Protein AF-A0A7V9U4B0-F1 (afdb_monomer_lite)

pLDDT: mean 87.25, std 9.52, range [65.69, 96.75]

Radius of gyration: 11.81 Å; chains: 1; bounding box: 33×16×36 Å

Foldseek 3Di:
DDDDDDADEAEDQCQPVVVVVCCVPVVWDWPDDDPFKTWTDDPPPDVVDTHYIYGYPPD

Sequence (59 aa):
MRLESFYPIIVTDHVGACRDFYCRWFAMDVVFESTWFVLLPDLMQDPDKVCVEIECDIS

Structure (mmCIF, N/CA/C/O backbone):
data_AF-A0A7V9U4B0-F1
#
_entry.id   AF-A0A7V9U4B0-F1
#
loop_
_atom_site.group_PDB
_atom_site.id
_atom_site.type_symbol
_atom_site.label_atom_id
_atom_site.label_alt_id
_atom_site.label_comp_id
_atom_site.label_asym_id
_atom_site.label_entity_id
_atom_site.label_seq_id
_atom_site.pdbx_PDB_ins_code
_atom_site.Cartn_x
_atom_site.Cartn_y
_atom_site.Cartn_z
_atom_site.occupancy
_atom_site.B_iso_or_equiv
_atom_site.auth_seq_id
_atom_site.auth_comp_id
_atom_site.auth_asym_id
_atom_site.auth_atom_id
_atom_site.pdbx_PDB_model_num
ATOM 1 N N . MET A 1 1 ? -2.730 0.965 29.219 1.00 65.69 1 MET A N 1
ATOM 2 C CA . MET A 1 1 ? -2.375 0.803 27.796 1.00 65.69 1 MET A CA 1
ATOM 3 C C . MET A 1 1 ? -3.678 0.786 27.018 1.00 65.69 1 MET A C 1
ATOM 5 O O . ME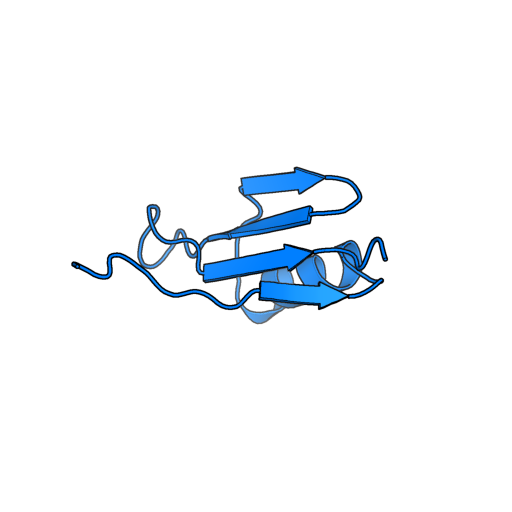T A 1 1 ? -4.490 -0.095 27.274 1.00 65.69 1 MET A O 1
ATOM 9 N N . ARG A 1 2 ? -3.933 1.814 26.201 1.00 84.00 2 ARG A N 1
ATOM 10 C CA . ARG A 1 2 ? -5.104 1.902 25.321 1.00 84.00 2 ARG A CA 1
ATOM 11 C C . ARG A 1 2 ? -4.597 1.795 23.889 1.00 84.00 2 ARG A C 1
ATOM 13 O O . ARG A 1 2 ? -3.534 2.315 23.575 1.00 84.00 2 ARG A O 1
ATOM 20 N N . LEU A 1 3 ? -5.313 1.021 23.101 1.00 81.44 3 LEU A N 1
ATOM 21 C CA . LEU A 1 3 ? -4.942 0.603 21.764 1.00 81.44 3 LEU A CA 1
ATOM 22 C C . LEU A 1 3 ? -5.816 1.390 20.799 1.00 81.44 3 LEU A C 1
ATOM 24 O O . LEU A 1 3 ? -7.032 1.209 20.806 1.00 81.44 3 LEU A O 1
ATOM 28 N N . GLU A 1 4 ? -5.200 2.320 20.076 1.00 80.00 4 GLU A N 1
ATOM 29 C CA . GLU A 1 4 ? -5.920 3.331 19.294 1.00 80.00 4 GLU A CA 1
ATOM 30 C C . GLU A 1 4 ? -6.238 2.844 17.873 1.00 80.00 4 GLU A C 1
ATOM 32 O O . GLU A 1 4 ? -7.333 3.086 17.369 1.00 80.00 4 GLU A O 1
ATOM 37 N N . SER A 1 5 ? -5.330 2.097 17.239 1.00 76.25 5 SER A N 1
ATOM 38 C CA . SER A 1 5 ? -5.515 1.601 15.874 1.00 76.25 5 SER A CA 1
ATOM 39 C C . SER A 1 5 ? -4.690 0.345 15.584 1.00 76.25 5 SER A C 1
ATOM 41 O O . SER A 1 5 ? -3.733 0.020 16.289 1.00 76.25 5 SER A O 1
ATOM 43 N N . PHE A 1 6 ? -5.098 -0.363 14.531 1.00 82.00 6 PHE A N 1
ATOM 44 C CA . PHE A 1 6 ? -4.347 -1.442 13.905 1.00 82.00 6 PHE A CA 1
ATOM 45 C C . PHE A 1 6 ? -4.492 -1.333 12.401 1.00 82.00 6 PHE A C 1
ATOM 47 O O . PHE A 1 6 ? -5.611 -1.207 11.903 1.00 82.00 6 PHE A O 1
ATOM 54 N N . TYR A 1 7 ? -3.380 -1.468 11.699 1.00 86.00 7 TYR A N 1
ATOM 55 C CA . TYR A 1 7 ? -3.364 -1.601 10.256 1.00 86.00 7 TYR A CA 1
ATOM 56 C C . TYR A 1 7 ? -2.198 -2.505 9.838 1.00 86.00 7 TYR A C 1
ATOM 58 O O . TYR A 1 7 ? -1.196 -2.600 10.553 1.00 86.00 7 TYR A O 1
ATOM 66 N N . PRO A 1 8 ? -2.345 -3.235 8.725 1.00 89.56 8 PRO A N 1
ATOM 67 C CA . PRO A 1 8 ? -1.274 -4.035 8.158 1.00 89.56 8 PRO A CA 1
ATOM 68 C C . PRO A 1 8 ? -0.156 -3.165 7.573 1.00 89.56 8 PRO A C 1
ATOM 70 O O . PRO A 1 8 ? -0.411 -2.133 6.951 1.00 89.56 8 PRO A O 1
ATOM 73 N N . ILE A 1 9 ? 1.070 -3.671 7.705 1.00 93.12 9 ILE A N 1
ATOM 74 C CA . ILE A 1 9 ? 2.237 -3.229 6.941 1.00 93.12 9 ILE A CA 1
ATOM 75 C C . ILE A 1 9 ? 2.536 -4.306 5.897 1.00 93.12 9 ILE A C 1
ATOM 77 O O . ILE A 1 9 ? 2.636 -5.491 6.228 1.00 93.12 9 ILE A O 1
ATOM 81 N N . ILE A 1 10 ? 2.656 -3.899 4.637 1.00 94.50 10 ILE A N 1
ATOM 82 C CA . ILE A 1 10 ? 2.994 -4.761 3.505 1.00 94.50 10 ILE A CA 1
ATOM 83 C C . ILE A 1 10 ? 4.438 -4.486 3.103 1.00 94.50 10 ILE A C 1
ATOM 85 O O . ILE A 1 10 ? 4.751 -3.392 2.650 1.00 94.50 10 ILE A O 1
ATOM 89 N N . VAL A 1 11 ? 5.307 -5.489 3.222 1.00 95.31 11 VAL A N 1
ATOM 90 C CA . VAL A 1 11 ? 6.715 -5.379 2.818 1.00 95.31 11 VAL A CA 1
ATOM 91 C C . VAL A 1 11 ? 6.902 -5.993 1.433 1.00 95.31 11 VAL A C 1
ATOM 93 O O . VAL A 1 11 ? 6.516 -7.143 1.204 1.00 95.31 11 VAL A O 1
ATOM 96 N N . THR A 1 12 ? 7.451 -5.231 0.487 1.00 95.19 12 THR A N 1
ATOM 97 C CA . THR A 1 12 ? 7.645 -5.679 -0.899 1.00 95.19 12 THR A CA 1
ATOM 98 C C . THR A 1 12 ? 8.677 -4.847 -1.662 1.00 95.19 12 THR A C 1
ATOM 100 O O . THR A 1 12 ? 8.680 -3.624 -1.586 1.00 95.19 12 THR A O 1
ATOM 103 N N . ASP A 1 13 ? 9.459 -5.492 -2.531 1.00 94.88 13 ASP A N 1
ATOM 104 C CA . ASP A 1 13 ? 10.362 -4.813 -3.482 1.00 94.88 13 ASP A CA 1
ATOM 105 C C . ASP A 1 13 ? 9.617 -4.092 -4.624 1.00 94.88 13 ASP A C 1
ATOM 107 O O . ASP A 1 13 ? 10.214 -3.463 -5.502 1.00 94.88 13 ASP A O 1
ATOM 111 N N . HIS A 1 14 ? 8.289 -4.208 -4.665 1.00 94.81 14 HIS A N 1
ATOM 112 C CA . HIS A 1 14 ? 7.440 -3.697 -5.736 1.00 94.81 14 HIS A CA 1
ATOM 113 C C . HIS A 1 14 ? 6.438 -2.655 -5.227 1.00 94.81 14 HIS A C 1
ATOM 115 O O . HIS A 1 14 ? 5.261 -2.699 -5.588 1.00 94.81 14 HIS A O 1
ATOM 121 N N . VAL A 1 15 ?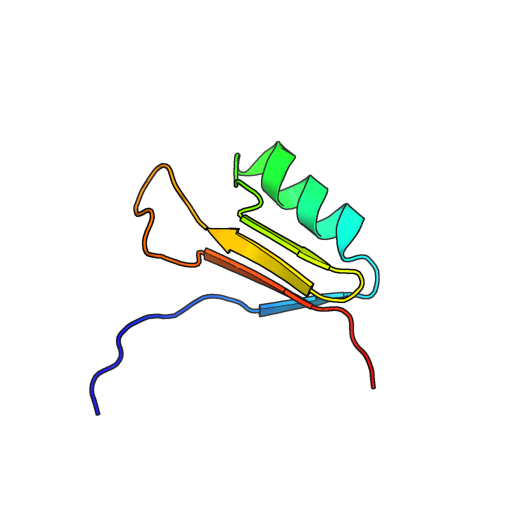 6.906 -1.701 -4.413 1.00 95.38 15 VAL A N 1
ATOM 122 C CA . VAL A 1 15 ? 6.079 -0.678 -3.738 1.00 95.38 15 VAL A CA 1
ATOM 123 C C . VAL A 1 15 ? 5.057 -0.028 -4.679 1.00 95.38 15 VAL A C 1
ATOM 125 O O . VAL A 1 15 ? 3.862 -0.046 -4.394 1.00 95.38 15 VAL A O 1
ATOM 128 N N . GLY A 1 16 ? 5.491 0.472 -5.843 1.00 95.25 16 GLY A N 1
ATOM 129 C CA . GLY A 1 16 ? 4.599 1.133 -6.806 1.00 95.25 16 GLY A CA 1
ATOM 130 C C . GLY A 1 16 ? 3.525 0.208 -7.395 1.00 95.25 16 GLY A C 1
ATOM 131 O O . GLY A 1 16 ? 2.363 0.592 -7.490 1.00 95.25 16 GLY A O 1
ATOM 132 N N . ALA A 1 17 ? 3.878 -1.037 -7.729 1.00 96.06 17 ALA A N 1
ATOM 133 C CA . ALA A 1 17 ? 2.908 -2.005 -8.247 1.00 96.06 17 ALA A CA 1
ATOM 134 C C . ALA A 1 17 ? 1.909 -2.446 -7.164 1.00 96.06 17 ALA A C 1
ATOM 136 O O . ALA A 1 17 ? 0.733 -2.669 -7.450 1.00 96.06 17 ALA A O 1
ATOM 137 N N . CYS A 1 18 ? 2.369 -2.549 -5.914 1.00 96.25 18 CYS A N 1
ATOM 138 C CA . CYS A 1 18 ? 1.522 -2.857 -4.769 1.00 96.25 18 CYS A CA 1
ATOM 139 C C . CYS A 1 18 ? 0.539 -1.712 -4.482 1.00 96.25 18 CYS A C 1
ATOM 141 O O . CYS A 1 18 ? -0.661 -1.958 -4.360 1.00 96.25 18 CYS A O 1
ATOM 143 N N . ARG A 1 19 ? 1.010 -0.457 -4.495 1.00 95.56 19 ARG A N 1
ATOM 144 C CA . ARG A 1 19 ? 0.151 0.737 -4.441 1.00 95.56 19 ARG A CA 1
ATOM 145 C C . ARG A 1 19 ? -0.931 0.678 -5.518 1.00 95.56 19 ARG A C 1
ATOM 147 O O . ARG A 1 19 ? -2.111 0.789 -5.202 1.00 95.56 19 ARG A O 1
ATOM 154 N N . ASP A 1 20 ? -0.545 0.451 -6.775 1.00 96.75 20 ASP A N 1
ATOM 155 C CA . ASP A 1 20 ? -1.484 0.431 -7.904 1.00 96.75 20 ASP A CA 1
ATOM 156 C C . ASP A 1 20 ? -2.555 -0.656 -7.755 1.00 96.75 20 ASP A C 1
ATOM 158 O O . ASP A 1 20 ? -3.709 -0.446 -8.136 1.00 96.75 20 ASP A O 1
ATOM 162 N N . PHE A 1 21 ? -2.202 -1.808 -7.177 1.00 96.31 21 PHE A N 1
ATOM 163 C CA . PHE A 1 21 ? -3.158 -2.863 -6.853 1.00 96.31 21 PHE A CA 1
ATOM 164 C C . PHE A 1 21 ? -4.229 -2.369 -5.870 1.00 96.31 21 PHE A C 1
ATOM 166 O O . PHE A 1 21 ? -5.422 -2.532 -6.142 1.00 96.31 21 PHE A O 1
ATOM 173 N N . TYR A 1 22 ? -3.828 -1.725 -4.773 1.00 94.00 22 TYR A N 1
ATOM 174 C CA . TYR A 1 22 ? -4.772 -1.215 -3.777 1.00 94.00 22 TYR A CA 1
ATOM 175 C C . TYR A 1 22 ? -5.624 -0.061 -4.313 1.00 94.00 22 TYR A C 1
ATOM 177 O O . TYR A 1 22 ? -6.849 -0.097 -4.185 1.00 94.00 22 TYR A O 1
ATOM 185 N N . CYS A 1 23 ? -5.021 0.903 -5.009 1.00 93.44 23 CYS A N 1
ATOM 186 C CA . CYS A 1 23 ? -5.765 2.004 -5.623 1.00 93.44 23 CYS A CA 1
ATOM 187 C C . CYS A 1 23 ? -6.788 1.501 -6.650 1.00 93.44 23 CYS A C 1
ATOM 189 O O . CYS A 1 23 ? -7.929 1.956 -6.675 1.00 93.44 23 CYS A O 1
ATOM 191 N N . ARG A 1 24 ? -6.414 0.524 -7.486 1.00 95.81 24 ARG A N 1
ATOM 192 C CA . ARG A 1 24 ? -7.289 0.021 -8.553 1.00 95.81 24 ARG A CA 1
ATOM 193 C C . ARG A 1 24 ? -8.435 -0.841 -8.040 1.00 95.81 24 ARG A C 1
ATOM 195 O O . ARG A 1 24 ? -9.546 -0.724 -8.552 1.00 95.81 24 ARG A O 1
ATOM 202 N N . TRP A 1 25 ? -8.160 -1.759 -7.117 1.00 94.50 25 TRP A N 1
ATOM 203 C CA . TRP A 1 25 ? -9.130 -2.789 -6.727 1.00 94.50 25 TRP A CA 1
ATOM 204 C C . TRP A 1 25 ? -9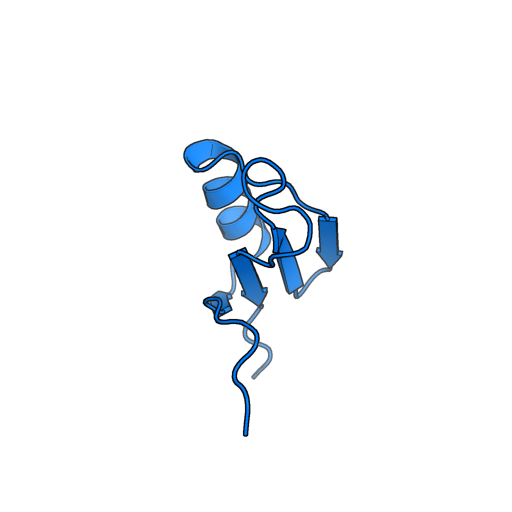.908 -2.448 -5.460 1.00 94.50 25 TRP A C 1
ATOM 206 O O . TRP A 1 25 ? -11.014 -2.954 -5.288 1.00 94.50 25 TRP A O 1
ATOM 216 N N . PHE A 1 26 ? -9.358 -1.581 -4.610 1.00 89.75 26 PHE A N 1
ATOM 217 C CA . PHE A 1 26 ? -9.959 -1.196 -3.332 1.00 89.75 26 PHE A CA 1
ATOM 218 C C . PHE A 1 26 ? -10.312 0.291 -3.268 1.00 89.75 26 PHE A C 1
ATOM 220 O O . PHE A 1 26 ? -10.788 0.740 -2.233 1.00 89.75 26 PHE A O 1
ATOM 227 N N . ALA A 1 27 ? -10.113 1.036 -4.365 1.00 89.62 27 ALA A N 1
ATOM 228 C CA . ALA A 1 27 ? -10.403 2.468 -4.454 1.00 89.62 27 ALA A CA 1
ATOM 229 C C . ALA A 1 27 ? -9.732 3.294 -3.338 1.00 89.62 27 ALA A C 1
ATOM 231 O O . ALA A 1 27 ? -10.291 4.283 -2.877 1.00 89.62 27 ALA A O 1
ATOM 232 N N . MET A 1 28 ? -8.543 2.867 -2.898 1.00 91.00 28 MET A N 1
ATOM 233 C CA . MET A 1 28 ? -7.761 3.579 -1.889 1.00 91.00 28 MET A CA 1
ATOM 234 C C . MET A 1 28 ? -7.015 4.764 -2.497 1.00 91.00 28 MET A C 1
ATOM 236 O O . MET A 1 28 ? -6.496 4.681 -3.615 1.00 91.00 28 MET A O 1
ATOM 240 N N . ASP A 1 29 ? -6.899 5.830 -1.715 1.00 91.56 29 ASP A N 1
ATOM 241 C CA . ASP A 1 29 ? -6.179 7.038 -2.095 1.00 91.56 29 ASP A CA 1
ATOM 242 C C . ASP A 1 29 ? -4.732 7.012 -1.597 1.00 91.56 29 ASP A C 1
ATOM 244 O O . ASP A 1 29 ? -4.419 6.461 -0.543 1.00 91.56 29 ASP A O 1
ATOM 248 N N . VAL A 1 30 ? -3.840 7.656 -2.349 1.00 93.62 30 VAL A N 1
ATOM 249 C CA . VAL A 1 30 ? -2.447 7.877 -1.944 1.00 93.62 30 VAL A CA 1
ATOM 250 C C . VAL A 1 30 ? -2.353 9.249 -1.300 1.00 93.62 30 VAL A C 1
ATOM 252 O O . VAL A 1 30 ? -2.525 10.263 -1.975 1.00 93.62 30 VAL A O 1
ATOM 255 N N . VAL A 1 31 ? -2.041 9.294 -0.007 1.00 91.75 31 VAL A N 1
ATOM 256 C CA . VAL A 1 31 ? -1.839 10.571 0.708 1.00 91.75 31 VAL A CA 1
ATOM 257 C C . VAL A 1 31 ? -0.366 10.905 0.910 1.00 91.75 31 VAL A C 1
ATOM 259 O O . VAL A 1 31 ? -0.014 12.070 1.088 1.00 91.75 31 VAL A O 1
ATOM 262 N N . PHE A 1 32 ? 0.502 9.895 0.854 1.00 92.31 32 PHE A N 1
ATOM 263 C CA . PHE A 1 32 ? 1.945 10.066 0.884 1.00 92.31 32 PHE A CA 1
ATOM 264 C C . PHE A 1 32 ? 2.632 8.953 0.093 1.00 92.31 32 PHE A C 1
ATOM 266 O O . PHE A 1 32 ? 2.276 7.781 0.214 1.00 92.31 32 PHE A O 1
ATOM 273 N N . GLU A 1 33 ? 3.645 9.326 -0.685 1.00 95.31 33 GLU A N 1
ATOM 274 C CA . GLU A 1 33 ? 4.457 8.402 -1.469 1.00 95.31 33 GLU A CA 1
ATOM 275 C C . GLU A 1 33 ? 5.921 8.846 -1.480 1.00 95.31 33 GLU A C 1
ATOM 277 O O . GLU A 1 33 ? 6.248 10.023 -1.646 1.00 95.31 33 GLU A O 1
ATOM 282 N N . SER A 1 34 ? 6.805 7.864 -1.333 1.00 94.06 34 SER A N 1
ATOM 283 C CA . SER A 1 34 ? 8.248 7.980 -1.496 1.00 94.06 34 SER A CA 1
ATOM 284 C C . SER A 1 34 ? 8.790 6.758 -2.243 1.00 94.06 34 SER A C 1
ATOM 286 O O . SER A 1 34 ? 8.047 5.851 -2.610 1.00 94.06 34 SER A O 1
ATOM 288 N N . THR A 1 35 ? 10.107 6.696 -2.447 1.00 90.56 35 THR A N 1
ATOM 289 C CA . THR A 1 35 ? 10.744 5.565 -3.140 1.00 90.56 35 THR A CA 1
ATOM 290 C C . THR A 1 35 ? 10.713 4.255 -2.352 1.00 90.56 35 THR A C 1
ATOM 292 O O . THR A 1 35 ? 10.939 3.206 -2.944 1.00 90.56 35 THR A O 1
ATOM 295 N N . TRP A 1 36 ? 10.471 4.3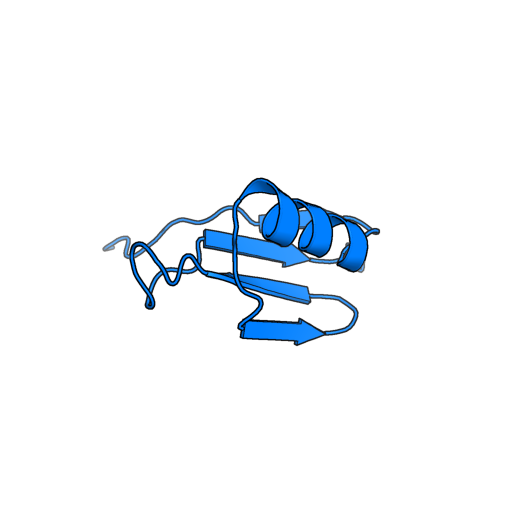01 -1.041 1.00 91.69 36 TRP A N 1
ATOM 296 C CA . TRP A 1 36 ? 10.545 3.141 -0.145 1.00 91.69 36 TRP A CA 1
ATOM 297 C C . TRP A 1 36 ? 9.298 2.969 0.731 1.00 91.69 36 TRP A C 1
ATOM 299 O O . TRP A 1 36 ? 9.239 2.021 1.504 1.00 91.69 36 TRP A O 1
ATOM 309 N N . PHE A 1 37 ? 8.314 3.865 0.623 1.00 94.44 37 PHE A N 1
ATOM 310 C CA . PHE A 1 37 ? 7.144 3.883 1.500 1.00 94.44 37 PHE A CA 1
ATOM 311 C C . PHE A 1 37 ? 5.937 4.546 0.834 1.00 94.44 37 PHE A C 1
ATOM 313 O O . PHE A 1 37 ? 6.089 5.608 0.219 1.00 94.44 37 PHE A O 1
ATOM 320 N N . VAL A 1 38 ? 4.747 3.968 1.010 1.00 95.50 38 VAL A N 1
ATOM 321 C CA . VAL A 1 38 ? 3.454 4.527 0.584 1.00 95.50 38 VAL A CA 1
ATOM 322 C C . VAL A 1 38 ? 2.411 4.375 1.691 1.00 95.50 38 VAL A C 1
ATOM 324 O O . VAL A 1 38 ? 2.270 3.301 2.274 1.00 95.50 38 VAL A O 1
ATOM 327 N N . LEU A 1 39 ? 1.638 5.441 1.921 1.00 93.56 39 LEU A N 1
ATOM 328 C CA . LEU A 1 39 ? 0.529 5.475 2.875 1.00 93.56 39 LEU A CA 1
ATOM 329 C C . LEU A 1 39 ? -0.823 5.489 2.155 1.00 93.56 39 LEU A C 1
ATOM 331 O O . LEU A 1 39 ? -1.094 6.406 1.371 1.00 93.56 39 LEU A O 1
ATOM 335 N N . LEU A 1 40 ? -1.675 4.511 2.474 1.00 92.62 40 LEU A N 1
ATOM 336 C CA . LEU A 1 40 ? -3.015 4.348 1.905 1.00 92.62 40 LEU A CA 1
ATOM 337 C C . LEU A 1 40 ? -4.093 4.356 3.009 1.00 92.62 40 LEU A C 1
ATOM 339 O O . LEU A 1 40 ? -4.319 3.334 3.670 1.00 92.62 40 LEU A O 1
ATOM 343 N N . PRO A 1 41 ? -4.759 5.495 3.260 1.00 88.06 41 PRO A N 1
ATOM 344 C CA . PRO A 1 41 ? -5.950 5.555 4.102 1.00 88.06 41 PRO A CA 1
ATOM 345 C C . PRO A 1 41 ? -7.220 5.171 3.330 1.00 88.06 41 PRO A C 1
ATOM 347 O O . PRO A 1 41 ? -7.258 5.195 2.098 1.00 88.06 41 PRO A O 1
ATOM 350 N N . ASP A 1 42 ? -8.289 4.870 4.067 1.00 81.56 42 ASP A N 1
ATOM 351 C CA . ASP A 1 42 ? -9.647 4.795 3.520 1.00 81.56 42 ASP A CA 1
ATOM 352 C C . ASP A 1 42 ? -10.384 6.109 3.800 1.00 81.56 42 ASP A C 1
ATOM 354 O O . ASP A 1 42 ? -11.085 6.269 4.804 1.00 81.56 42 ASP A O 1
ATOM 358 N N . LEU A 1 43 ? -10.236 7.061 2.878 1.00 72.06 43 LEU A N 1
ATOM 359 C CA . LEU A 1 43 ? -10.893 8.366 2.975 1.00 72.06 43 LEU A CA 1
ATOM 360 C C . LEU A 1 43 ? -12.423 8.279 2.860 1.00 72.06 43 LEU A C 1
ATOM 362 O O . LEU A 1 43 ? -13.112 9.238 3.212 1.00 72.06 43 LEU A O 1
ATOM 366 N N . MET A 1 44 ? -12.970 7.159 2.372 1.00 70.38 44 MET A N 1
ATOM 367 C CA . MET A 1 44 ? -14.413 6.966 2.233 1.00 70.38 44 MET A CA 1
ATOM 368 C C . MET A 1 44 ? -15.080 6.508 3.532 1.00 70.38 44 MET A C 1
ATOM 370 O O . MET A 1 44 ? -16.250 6.836 3.747 1.00 70.38 44 MET A O 1
ATOM 374 N N . GLN A 1 45 ? -14.382 5.755 4.385 1.00 69.06 45 GLN A N 1
ATOM 375 C CA . GLN A 1 45 ? -14.935 5.276 5.656 1.00 69.06 45 GLN A CA 1
ATOM 376 C C . GLN A 1 45 ? -14.502 6.112 6.862 1.00 69.06 45 GLN A C 1
ATOM 378 O O . GLN A 1 45 ? -15.342 6.387 7.722 1.00 69.06 45 GLN A O 1
ATOM 383 N N . ASP A 1 46 ? -13.226 6.492 6.951 1.00 73.69 46 ASP A N 1
ATOM 384 C CA . ASP A 1 46 ? -12.671 7.225 8.094 1.00 73.69 46 ASP A CA 1
ATOM 385 C C . ASP A 1 46 ? -11.343 7.904 7.699 1.00 73.69 46 ASP A C 1
ATOM 387 O O . ASP A 1 46 ? -10.307 7.236 7.639 1.00 73.69 46 ASP A O 1
ATOM 391 N N . PRO A 1 47 ? -11.339 9.224 7.435 1.00 67.12 47 PRO A N 1
ATOM 392 C CA . PRO A 1 47 ? -10.163 9.922 6.916 1.00 67.12 47 PRO A CA 1
ATOM 393 C C . PRO A 1 47 ? -8.976 9.947 7.889 1.00 67.12 47 PRO A C 1
ATOM 395 O O . PRO A 1 47 ? -7.848 10.161 7.449 1.00 67.12 47 PRO A O 1
ATOM 398 N N . ASP A 1 48 ? -9.208 9.703 9.183 1.00 69.25 48 ASP A N 1
ATOM 399 C CA . ASP A 1 48 ? -8.155 9.665 10.202 1.00 69.25 48 ASP A CA 1
ATOM 400 C C . ASP A 1 48 ? -7.560 8.253 10.383 1.00 69.25 48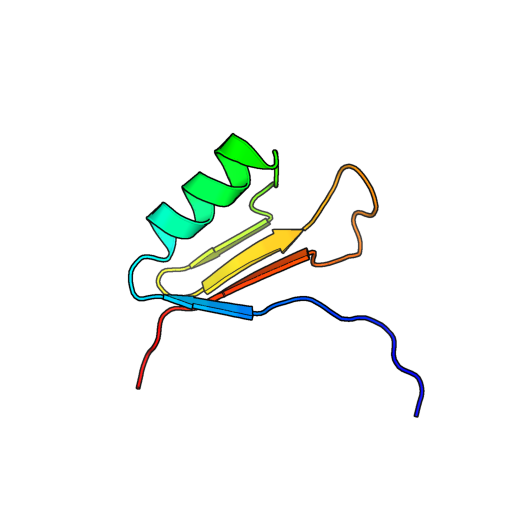 ASP A C 1
ATOM 402 O O . ASP A 1 48 ? -6.591 8.072 11.129 1.00 69.25 48 ASP A O 1
ATOM 406 N N . LYS A 1 49 ? -8.098 7.233 9.695 1.00 70.75 49 LYS A N 1
ATOM 407 C CA . LYS A 1 49 ? -7.569 5.864 9.731 1.00 70.75 49 LYS A CA 1
ATOM 408 C C . LYS A 1 49 ? -6.659 5.560 8.552 1.00 70.75 49 LYS A C 1
ATOM 410 O O . LYS A 1 49 ? -7.075 5.459 7.400 1.00 70.75 49 LYS A O 1
ATOM 415 N N . VAL A 1 50 ? -5.410 5.261 8.892 1.00 66.62 50 VAL A N 1
ATOM 416 C CA . VAL A 1 50 ? -4.504 4.518 8.017 1.00 66.62 50 VAL A CA 1
ATOM 417 C C . VAL A 1 50 ? -5.039 3.100 7.852 1.00 66.62 50 VAL A C 1
ATOM 419 O O . VAL A 1 50 ? -5.315 2.420 8.842 1.00 66.62 50 VAL A O 1
ATOM 422 N N . CYS A 1 51 ? -5.179 2.657 6.604 1.00 78.81 51 CYS A N 1
ATOM 423 C CA . CYS A 1 51 ? -5.674 1.323 6.292 1.00 78.81 51 CYS A CA 1
ATOM 424 C C . CYS A 1 51 ? -4.558 0.383 5.859 1.00 78.81 51 CYS A C 1
ATOM 426 O O . CYS A 1 51 ? -4.613 -0.790 6.218 1.00 78.81 51 CYS A O 1
ATOM 428 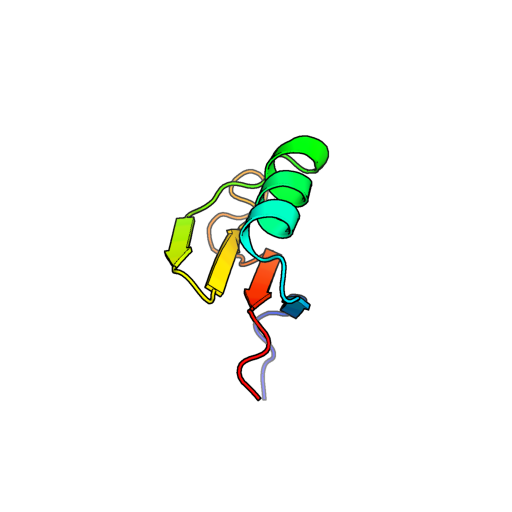N N . VAL A 1 52 ? -3.555 0.873 5.125 1.00 87.62 52 VAL A N 1
ATOM 429 C CA . VAL A 1 52 ? -2.392 0.085 4.702 1.00 87.62 52 VAL A CA 1
ATOM 430 C C . VAL A 1 52 ? -1.151 0.975 4.607 1.00 87.62 52 VAL A C 1
ATOM 432 O O . VAL A 1 52 ? -1.195 2.060 4.023 1.00 87.62 52 VAL A O 1
ATOM 435 N N . GLU A 1 53 ? -0.032 0.479 5.128 1.00 93.12 53 GLU A N 1
ATOM 436 C CA . GLU A 1 53 ? 1.309 0.993 4.832 1.00 93.12 53 GLU A CA 1
ATOM 437 C C . GLU A 1 53 ? 2.043 -0.009 3.939 1.00 93.12 53 GLU A C 1
ATOM 439 O O . GLU A 1 53 ? 1.982 -1.219 4.172 1.00 93.12 53 GLU A O 1
ATOM 444 N N . ILE A 1 54 ? 2.713 0.480 2.897 1.00 94.19 54 ILE A N 1
ATOM 445 C CA . ILE A 1 54 ? 3.517 -0.344 1.990 1.00 94.19 54 ILE A CA 1
ATOM 446 C C . ILE A 1 54 ? 4.964 0.111 2.102 1.00 94.19 54 ILE A C 1
ATOM 448 O O . ILE A 1 54 ? 5.254 1.270 1.816 1.00 94.19 54 ILE A O 1
ATOM 452 N N . GLU A 1 55 ? 5.864 -0.799 2.455 1.00 94.50 55 GLU A N 1
ATOM 453 C CA . GLU A 1 55 ? 7.287 -0.526 2.651 1.00 94.50 55 GLU A CA 1
ATOM 454 C C . GLU A 1 55 ? 8.149 -1.382 1.722 1.00 94.50 55 GLU A C 1
ATOM 456 O O . GLU A 1 55 ? 7.851 -2.550 1.460 1.00 94.50 55 GLU A O 1
ATOM 461 N N . CYS A 1 56 ? 9.241 -0.804 1.229 1.00 90.88 56 CYS A N 1
ATOM 462 C CA . CYS A 1 56 ? 10.308 -1.567 0.595 1.00 90.88 56 CYS A CA 1
ATOM 463 C C . CYS A 1 56 ? 11.146 -2.249 1.675 1.00 90.88 56 CYS A C 1
ATOM 465 O O . CYS A 1 56 ? 11.505 -1.605 2.662 1.00 90.88 56 CYS A O 1
ATOM 467 N N . ASP A 1 57 ? 11.512 -3.515 1.466 1.00 82.50 57 ASP A N 1
ATOM 468 C CA . ASP A 1 57 ? 12.549 -4.126 2.291 1.00 82.50 57 ASP A CA 1
ATOM 469 C C . ASP A 1 57 ? 13.883 -3.430 1.977 1.00 82.50 57 ASP A C 1
ATOM 471 O O . ASP A 1 57 ? 14.319 -3.387 0.826 1.00 82.50 57 ASP A O 1
ATOM 475 N N . ILE A 1 58 ? 14.481 -2.796 2.985 1.00 76.00 58 ILE A N 1
ATOM 476 C CA . ILE A 1 58 ? 15.763 -2.080 2.873 1.00 76.00 58 ILE A CA 1
ATOM 477 C C . ILE A 1 58 ? 16.900 -2.817 3.597 1.00 76.00 58 ILE A C 1
ATOM 479 O O . ILE A 1 58 ? 17.942 -2.208 3.858 1.00 76.00 58 ILE A O 1
ATOM 483 N N . SER A 1 59 ? 16.679 -4.084 3.978 1.00 71.94 59 SER A N 1
ATOM 484 C CA . SER A 1 59 ? 17.650 -4.917 4.701 1.00 71.94 59 SER A CA 1
ATOM 485 C C . SER A 1 59 ? 18.817 -5.438 3.861 1.00 71.94 59 SER A C 1
ATOM 487 O O . SER A 1 59 ? 18.723 -5.507 2.614 1.00 71.94 59 SER A O 1
#

Secondary structure (DSSP, 8-state):
--------EEE-TTHHHHHHHHHHHH----SEE-SSEEEEE-TTT-TT-EEEEEE----